Protein AF-A0A8C3M9B0-F1 (afdb_monomer)

Nearest PDB structures (foldseek):
  6rwc-assembly2_B  TM=5.378E-01  e=1.265E-03  Gallus gallus
  2iz4-assembly1_A  TM=5.449E-01  e=8.364E-02  Sus scrofa

Foldseek 3Di:
DPPQADKDKDKDFDDPPDDPQWDADPNDGDGAAWDCQDPQLWTWHIDRTMIITIARHSVVSDHPPADPDNVDDDPDDDDDD

pLDDT: mean 73.45, std 16.81, range [29.7, 94.56]

Structure (mmCIF, N/CA/C/O backbone):
data_AF-A0A8C3M9B0-F1
#
_entry.id   AF-A0A8C3M9B0-F1
#
loop_
_atom_site.group_PDB
_atom_site.id
_atom_site.type_symbol
_atom_site.label_atom_id
_atom_site.label_alt_id
_atom_site.label_comp_id
_atom_site.label_asym_id
_atom_site.label_entity_id
_atom_site.label_seq_id
_atom_site.pdbx_PDB_ins_code
_atom_site.Cartn_x
_atom_site.Cartn_y
_atom_site.Cartn_z
_atom_site.occupancy
_atom_site.B_iso_or_equiv
_atom_site.auth_seq_id
_atom_site.auth_comp_id
_atom_site.auth_asym_id
_atom_site.auth_atom_id
_atom_site.pdbx_PDB_model_num
ATOM 1 N N . MET A 1 1 ? 24.121 -9.609 -14.360 1.00 29.70 1 MET A N 1
ATOM 2 C CA . MET A 1 1 ? 24.051 -8.365 -13.565 1.00 29.70 1 MET A CA 1
ATOM 3 C C . MET A 1 1 ? 22.600 -7.916 -13.579 1.00 29.70 1 MET A C 1
ATOM 5 O O . MET A 1 1 ? 22.069 -7.716 -14.660 1.00 29.70 1 MET A O 1
ATOM 9 N N . VAL A 1 2 ? 21.921 -7.881 -12.431 1.00 33.91 2 VAL A N 1
ATOM 10 C CA . VAL A 1 2 ? 20.551 -7.350 -12.360 1.00 33.91 2 VAL A CA 1
ATOM 11 C C . VAL A 1 2 ? 20.701 -5.837 -12.315 1.00 33.91 2 VAL A C 1
ATOM 13 O O . VAL A 1 2 ? 21.216 -5.299 -11.339 1.00 33.91 2 VAL A O 1
ATOM 16 N N . THR A 1 3 ? 20.363 -5.148 -13.400 1.00 42.66 3 THR A N 1
ATOM 17 C CA . THR A 1 3 ? 20.309 -3.688 -13.375 1.00 42.66 3 THR A CA 1
ATOM 18 C C . THR A 1 3 ? 19.126 -3.292 -12.503 1.00 42.66 3 THR A C 1
ATOM 20 O O . THR A 1 3 ? 17.990 -3.637 -12.820 1.00 42.66 3 THR A O 1
ATOM 23 N N . LEU A 1 4 ? 19.406 -2.610 -11.393 1.00 46.50 4 LEU A N 1
ATOM 24 C CA . LEU A 1 4 ? 18.427 -1.972 -10.517 1.00 46.50 4 LEU A CA 1
ATOM 25 C C . LEU A 1 4 ? 17.676 -0.897 -11.325 1.00 46.50 4 LEU A C 1
ATOM 27 O O . LEU A 1 4 ? 18.066 0.265 -11.339 1.00 46.50 4 LEU A O 1
ATOM 31 N N . GLY A 1 5 ? 16.664 -1.303 -12.089 1.00 54.09 5 GLY A N 1
ATOM 32 C CA . GLY A 1 5 ? 15.842 -0.401 -12.887 1.00 54.09 5 GLY A CA 1
ATOM 33 C C . GLY A 1 5 ? 14.713 0.155 -12.034 1.00 54.09 5 GLY A C 1
ATOM 34 O O . GLY A 1 5 ? 13.675 -0.476 -11.935 1.00 54.09 5 GLY A O 1
ATOM 35 N N . ASP A 1 6 ? 14.926 1.308 -11.402 1.00 61.56 6 ASP A N 1
ATOM 36 C CA . ASP A 1 6 ? 13.886 2.149 -10.786 1.00 61.56 6 ASP A CA 1
ATOM 37 C C . ASP A 1 6 ? 12.909 1.439 -9.826 1.00 61.56 6 ASP A C 1
ATOM 39 O O . ASP A 1 6 ? 11.697 1.684 -9.850 1.00 61.56 6 ASP A O 1
ATOM 43 N N . ALA A 1 7 ? 13.432 0.583 -8.943 1.00 68.81 7 ALA A N 1
ATOM 44 C CA . ALA A 1 7 ? 12.643 0.082 -7.826 1.00 68.81 7 ALA A CA 1
ATOM 45 C C . ALA A 1 7 ? 12.312 1.242 -6.871 1.00 68.81 7 ALA A C 1
ATOM 47 O O . ALA A 1 7 ? 13.212 1.915 -6.365 1.00 68.81 7 ALA A O 1
ATOM 48 N N . HIS A 1 8 ? 11.025 1.494 -6.627 1.00 81.31 8 HIS A N 1
ATOM 49 C CA . HIS A 1 8 ? 10.576 2.560 -5.730 1.00 81.31 8 HIS A CA 1
ATOM 50 C C . HIS A 1 8 ? 9.595 2.016 -4.698 1.00 81.31 8 HIS A C 1
ATOM 52 O O . HIS A 1 8 ? 8.530 1.507 -5.052 1.00 81.31 8 HIS A O 1
ATOM 58 N N . CYS A 1 9 ? 9.928 2.208 -3.423 1.00 86.38 9 CYS A N 1
ATOM 59 C CA . CYS A 1 9 ? 9.115 1.777 -2.293 1.00 86.38 9 CYS A CA 1
ATOM 60 C C . CYS A 1 9 ? 8.734 2.971 -1.418 1.00 86.38 9 CYS A C 1
ATOM 62 O O . CYS A 1 9 ? 9.530 3.893 -1.239 1.00 86.38 9 CYS A O 1
ATOM 64 N N . PHE A 1 10 ? 7.527 2.955 -0.860 1.00 89.94 10 PHE A N 1
ATOM 65 C CA . PHE A 1 10 ? 7.092 3.946 0.124 1.00 89.94 10 PHE A CA 1
ATOM 66 C C . PHE A 1 10 ? 6.043 3.363 1.071 1.00 89.94 10 PHE A C 1
ATOM 68 O O . PHE A 1 10 ? 5.369 2.383 0.750 1.00 89.94 10 PHE A O 1
ATOM 75 N N . VAL A 1 11 ? 5.896 4.002 2.232 1.00 89.88 11 VAL A N 1
ATOM 76 C CA . VAL A 1 11 ? 4.926 3.624 3.262 1.00 89.88 11 VAL A CA 1
ATOM 77 C C . VAL A 1 11 ? 4.032 4.816 3.574 1.00 89.88 11 VAL A C 1
ATOM 79 O O . VAL A 1 11 ? 4.512 5.935 3.756 1.00 89.88 11 VAL A O 1
ATOM 82 N N . VAL A 1 12 ? 2.726 4.577 3.650 1.00 88.75 12 VAL A N 1
ATOM 83 C CA . VAL A 1 12 ? 1.726 5.568 4.054 1.00 88.75 12 VAL A CA 1
ATOM 84 C C . VAL A 1 12 ? 1.176 5.177 5.418 1.00 88.75 12 VAL A C 1
ATOM 86 O O . VAL A 1 12 ? 0.481 4.171 5.541 1.00 88.75 12 VAL A O 1
ATOM 89 N N . LEU A 1 13 ? 1.462 5.983 6.440 1.00 87.06 13 LEU A N 1
ATOM 90 C CA . LEU A 1 13 ? 0.914 5.790 7.783 1.00 87.06 13 LEU A CA 1
ATOM 91 C C . LEU A 1 13 ? -0.548 6.255 7.836 1.00 87.06 13 LEU A C 1
ATOM 93 O O . LEU A 1 13 ? -0.883 7.352 7.380 1.00 87.06 13 LEU A O 1
ATOM 97 N N . GLN A 1 14 ? -1.422 5.434 8.416 1.00 80.62 14 GLN A N 1
ATOM 98 C CA . GLN A 1 14 ? -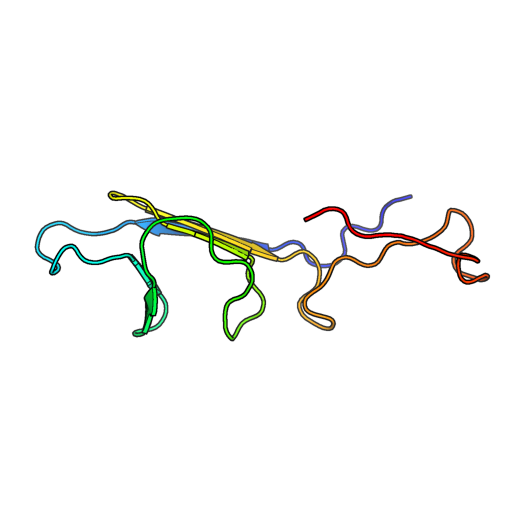2.823 5.778 8.638 1.00 80.62 14 GLN A CA 1
ATOM 99 C C . GLN A 1 14 ? -2.952 6.543 9.963 1.00 80.62 14 GLN A C 1
ATOM 101 O O . GLN A 1 14 ? -2.670 6.021 11.039 1.00 80.62 14 GLN A O 1
ATOM 106 N N . GLY A 1 15 ? -3.350 7.817 9.887 1.00 67.75 15 GLY A N 1
ATOM 107 C CA . GLY A 1 15 ? -3.517 8.670 11.067 1.00 67.75 15 GLY A CA 1
ATOM 108 C C . GLY A 1 15 ? -4.769 8.330 11.898 1.00 67.75 15 GLY A C 1
ATOM 109 O O . GLY A 1 15 ? -5.752 7.819 11.351 1.00 67.75 15 GLY A O 1
ATOM 110 N N . PRO A 1 16 ? -4.777 8.645 1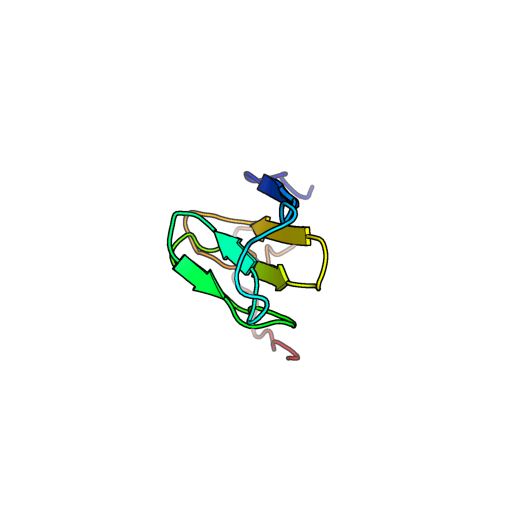3.208 1.00 63.16 16 PRO A N 1
ATOM 111 C CA . PRO A 1 16 ? -5.946 8.455 14.065 1.00 63.16 16 PRO A CA 1
ATOM 112 C C . PRO A 1 16 ? -7.107 9.365 13.620 1.00 63.16 16 PRO A C 1
ATOM 114 O O . PRO A 1 16 ? -6.909 10.553 13.378 1.00 63.16 16 PRO A O 1
ATOM 117 N N . GLY A 1 17 ? -8.322 8.811 13.502 1.00 65.00 17 GLY A N 1
ATOM 118 C CA . GLY A 1 17 ? -9.547 9.575 13.199 1.00 65.00 17 GLY A CA 1
ATOM 119 C C . GLY A 1 17 ? -10.115 9.459 11.773 1.00 65.00 17 GLY A C 1
ATOM 120 O O . GLY A 1 17 ? -11.062 10.174 11.452 1.00 65.00 17 GLY A O 1
ATOM 121 N N . ARG A 1 18 ? -9.595 8.572 10.909 1.00 62.34 18 ARG A N 1
ATOM 122 C CA . ARG A 1 18 ? -10.178 8.287 9.576 1.00 62.34 18 ARG A CA 1
ATOM 123 C C . ARG A 1 18 ? -11.128 7.075 9.620 1.00 62.34 18 ARG A C 1
ATOM 125 O O . ARG A 1 18 ? -10.874 6.150 10.388 1.00 62.34 18 ARG A O 1
ATOM 132 N N . PRO A 1 19 ? -12.220 7.041 8.828 1.00 59.84 19 PRO A N 1
ATOM 133 C CA . PRO A 1 19 ? -13.176 5.934 8.849 1.00 59.84 19 PRO A CA 1
ATOM 134 C C . PRO A 1 19 ? -12.501 4.633 8.386 1.00 59.84 19 PRO A C 1
ATOM 136 O O . PRO A 1 19 ? -12.123 4.487 7.226 1.00 59.84 19 PRO A O 1
ATOM 139 N N . TYR A 1 20 ? -12.336 3.696 9.323 1.00 64.38 20 TYR A N 1
ATOM 140 C CA . TYR A 1 20 ? -11.592 2.440 9.185 1.00 64.38 20 TYR A CA 1
ATOM 141 C C . TYR A 1 20 ? -12.263 1.430 8.239 1.00 64.38 20 TYR A C 1
ATOM 143 O O . TYR A 1 20 ? -12.841 0.437 8.680 1.00 64.38 20 TYR A O 1
ATOM 151 N N . ARG A 1 21 ? -12.188 1.660 6.927 1.00 79.81 21 ARG A N 1
ATOM 152 C CA . ARG A 1 21 ? -12.535 0.648 5.909 1.00 79.81 21 ARG A CA 1
ATOM 153 C C . ARG A 1 21 ? -11.382 0.326 4.953 1.00 79.81 21 ARG A C 1
ATOM 155 O O . ARG A 1 21 ? -11.594 -0.414 3.998 1.00 79.81 21 ARG A O 1
ATOM 162 N N . GLY A 1 22 ? -10.188 0.872 5.201 1.00 88.38 22 GLY A N 1
ATOM 163 C CA . GLY A 1 22 ? -9.022 0.654 4.355 1.00 88.38 22 GLY A CA 1
ATOM 164 C C . GLY A 1 22 ? -7.960 1.751 4.456 1.00 88.38 22 GLY A C 1
ATOM 165 O O . GLY A 1 22 ? -7.992 2.572 5.374 1.00 88.38 22 GLY A O 1
ATOM 166 N N . CYS A 1 23 ? -7.053 1.780 3.481 1.00 90.44 23 CYS A N 1
ATOM 167 C CA . CYS A 1 23 ? -5.941 2.723 3.394 1.00 90.44 23 CYS A CA 1
ATOM 168 C C . CYS A 1 23 ? -6.224 3.833 2.385 1.00 90.44 23 CYS A C 1
ATOM 170 O O . CYS A 1 23 ? -6.644 3.566 1.259 1.00 90.44 23 CYS A O 1
ATOM 172 N N . LEU A 1 24 ? -5.955 5.087 2.760 1.00 87.75 24 LEU A N 1
ATOM 173 C CA . LEU A 1 24 ? -6.061 6.216 1.835 1.00 87.75 24 LEU A CA 1
ATOM 174 C C . LEU A 1 24 ? -4.705 6.493 1.177 1.00 87.75 24 LEU A C 1
ATOM 176 O O . LEU A 1 24 ? -3.758 6.881 1.860 1.00 87.75 24 LEU A O 1
ATOM 180 N N . MET A 1 25 ? -4.633 6.368 -0.146 1.00 87.31 25 MET A N 1
ATOM 181 C CA . MET A 1 25 ? -3.449 6.695 -0.942 1.00 87.31 25 MET A CA 1
ATOM 182 C C . MET A 1 25 ? -3.855 7.602 -2.104 1.00 87.31 25 MET A C 1
ATOM 184 O O . MET A 1 25 ? -4.731 7.250 -2.891 1.00 87.31 25 MET A O 1
ATOM 188 N N . ASN A 1 26 ? -3.232 8.781 -2.210 1.00 85.75 26 ASN A N 1
ATOM 189 C CA . ASN A 1 26 ? -3.525 9.790 -3.241 1.00 85.75 26 ASN A CA 1
ATOM 190 C C . ASN A 1 26 ? -5.022 10.147 -3.360 1.00 85.75 26 ASN A C 1
ATOM 192 O O . ASN A 1 26 ? -5.537 10.345 -4.454 1.00 85.75 26 ASN A O 1
ATOM 196 N N . GLY A 1 27 ? -5.740 10.188 -2.233 1.00 85.44 27 GLY A N 1
ATOM 197 C CA . GLY A 1 27 ? -7.179 10.482 -2.202 1.00 85.44 27 GLY A CA 1
ATOM 198 C C . GLY A 1 27 ? -8.095 9.303 -2.554 1.00 85.44 27 GLY A C 1
ATOM 199 O O . GLY A 1 27 ? -9.310 9.443 -2.439 1.00 85.44 27 GLY A O 1
ATOM 200 N N . LYS A 1 28 ? -7.547 8.133 -2.911 1.00 88.31 28 LYS A N 1
ATOM 201 C CA . LYS A 1 28 ? -8.308 6.903 -3.172 1.00 88.31 28 LYS A CA 1
ATOM 202 C C . LYS A 1 28 ? -8.245 5.952 -1.978 1.00 88.31 28 LYS A C 1
ATOM 204 O O . LYS A 1 28 ? -7.181 5.757 -1.391 1.00 88.31 28 LYS A O 1
ATOM 209 N N . LEU A 1 29 ? -9.389 5.369 -1.620 1.00 89.31 29 LEU A N 1
ATOM 210 C CA . LEU A 1 29 ? -9.503 4.375 -0.553 1.00 89.31 29 LEU A CA 1
ATOM 211 C C . LEU A 1 29 ? -9.292 2.968 -1.127 1.00 89.31 29 LEU A C 1
ATOM 213 O O . LEU A 1 29 ? -10.016 2.556 -2.032 1.00 89.31 29 LEU A O 1
ATOM 217 N N . TYR A 1 30 ? -8.321 2.243 -0.585 1.00 90.19 30 TYR A N 1
ATOM 218 C CA . TYR A 1 30 ? -8.024 0.851 -0.914 1.00 90.19 30 TYR A CA 1
ATOM 219 C C . TYR A 1 30 ? -8.485 -0.064 0.219 1.00 90.19 30 TYR A C 1
ATOM 221 O O . TYR A 1 30 ? -8.304 0.309 1.377 1.00 90.19 30 TYR A O 1
ATOM 229 N N . PRO A 1 31 ? -9.064 -1.241 -0.075 1.00 92.38 31 PRO A N 1
ATOM 230 C CA . PRO A 1 31 ? -9.449 -2.194 0.960 1.00 92.38 31 PRO A CA 1
ATOM 231 C 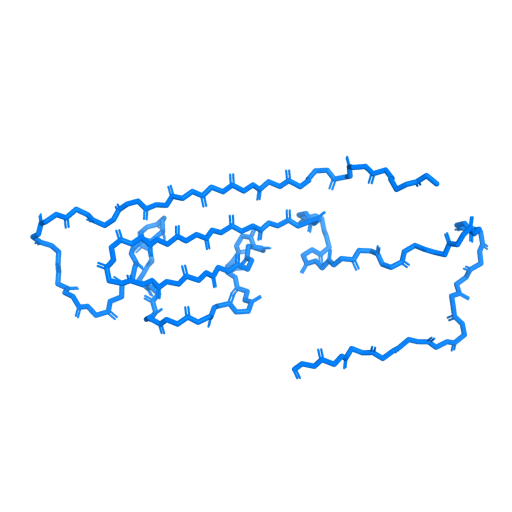C . PRO A 1 31 ? -8.216 -2.735 1.692 1.00 92.38 31 PRO A C 1
ATOM 233 O O . PRO A 1 31 ? -7.102 -2.690 1.172 1.00 92.38 31 PRO A O 1
ATOM 236 N N . PHE A 1 32 ? -8.428 -3.273 2.892 1.00 92.38 32 PHE A N 1
ATOM 237 C CA . PHE A 1 32 ? -7.390 -4.034 3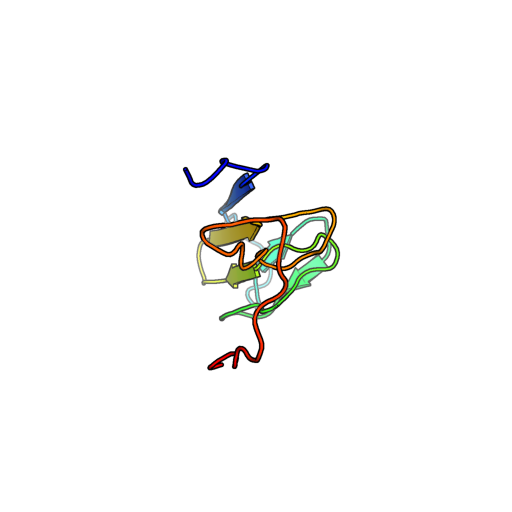.585 1.00 92.38 32 PHE A CA 1
ATOM 238 C C . PHE A 1 32 ? -6.990 -5.284 2.791 1.00 92.38 32 PHE A C 1
ATOM 240 O O . PHE A 1 32 ? -7.822 -5.889 2.111 1.00 92.38 32 PHE A O 1
ATOM 247 N N . GLY A 1 33 ? -5.732 -5.690 2.942 1.00 93.25 33 GLY A N 1
ATOM 248 C CA . GLY A 1 33 ? -5.136 -6.839 2.272 1.00 93.25 33 GLY A CA 1
ATOM 249 C C . GLY A 1 33 ? -4.203 -6.451 1.128 1.00 93.25 33 GLY A C 1
ATOM 250 O O . GLY A 1 33 ? -3.744 -5.311 1.029 1.00 93.25 33 GLY A O 1
ATOM 251 N N . HIS A 1 34 ? -3.910 -7.437 0.283 1.00 93.56 34 HIS A N 1
A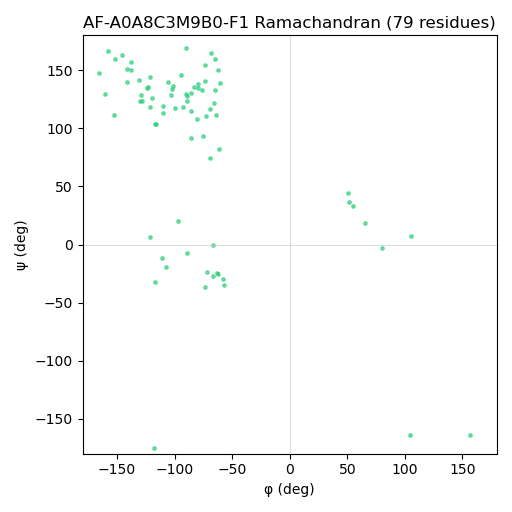TOM 252 C CA . HIS A 1 34 ? -3.001 -7.284 -0.844 1.00 93.56 34 HIS A CA 1
ATOM 253 C C . HIS A 1 34 ? -3.689 -6.603 -2.034 1.00 93.56 34 HIS A C 1
ATOM 255 O O . HIS A 1 34 ? -4.812 -6.946 -2.409 1.00 93.56 34 HIS A O 1
ATOM 261 N N . ILE A 1 35 ? -2.999 -5.639 -2.638 1.00 91.69 35 ILE A N 1
ATOM 262 C CA . ILE A 1 35 ? -3.418 -4.916 -3.833 1.00 91.69 35 ILE A CA 1
ATOM 263 C C . ILE A 1 35 ? -2.420 -5.236 -4.940 1.00 91.69 35 ILE A C 1
ATOM 265 O O . ILE A 1 35 ? -1.330 -4.664 -4.989 1.00 91.69 35 ILE A O 1
ATOM 269 N N . GLU A 1 36 ? -2.850 -6.105 -5.853 1.00 87.00 36 GLU A N 1
ATOM 270 C CA . GLU A 1 36 ? -2.065 -6.555 -7.009 1.00 87.00 36 GLU A CA 1
ATOM 271 C C . GLU A 1 36 ? -1.594 -5.402 -7.896 1.00 87.00 36 GLU A C 1
ATOM 273 O O . GLU A 1 36 ? -0.513 -5.449 -8.477 1.00 87.00 36 GLU A O 1
ATOM 278 N N . ARG A 1 37 ? -2.408 -4.347 -8.040 1.00 86.50 37 ARG A N 1
ATOM 279 C CA . ARG A 1 37 ? -2.017 -3.182 -8.834 1.00 86.50 37 ARG A CA 1
ATOM 280 C C . ARG A 1 37 ? -2.829 -1.940 -8.511 1.00 86.50 37 ARG A C 1
ATOM 282 O O . ARG A 1 37 ? -4.057 -1.941 -8.565 1.00 86.50 37 ARG A O 1
ATOM 289 N N . THR A 1 38 ? -2.127 -0.846 -8.253 1.00 86.38 38 THR A N 1
ATOM 290 C CA . THR A 1 38 ? -2.702 0.503 -8.186 1.00 86.38 38 THR A CA 1
ATOM 291 C C . THR A 1 38 ? -2.661 1.186 -9.558 1.00 86.38 38 THR A C 1
ATOM 293 O O . THR A 1 38 ? -1.976 0.732 -10.475 1.00 86.38 38 THR A O 1
ATOM 296 N N . GLU A 1 39 ? -3.353 2.319 -9.703 1.00 82.88 39 GLU A N 1
ATOM 297 C CA . GLU A 1 39 ? -3.322 3.139 -10.933 1.00 82.88 39 GLU A CA 1
ATOM 298 C C . GLU A 1 39 ? -1.902 3.593 -11.305 1.00 82.88 39 GLU A C 1
ATOM 300 O O . GLU A 1 39 ? -1.575 3.708 -12.482 1.00 82.88 39 GLU A O 1
ATOM 305 N N . ASN A 1 40 ? -1.037 3.765 -10.300 1.00 80.94 40 ASN A N 1
ATOM 306 C CA . ASN A 1 40 ? 0.360 4.171 -10.461 1.00 80.94 40 ASN A CA 1
ATOM 307 C C . ASN A 1 40 ? 1.334 2.982 -10.457 1.00 80.94 40 ASN A C 1
ATOM 309 O O . ASN A 1 40 ? 2.524 3.162 -10.196 1.00 80.94 40 ASN A O 1
ATOM 313 N N . CYS A 1 41 ? 0.834 1.775 -10.732 1.00 84.94 41 CYS A N 1
ATOM 314 C CA . CYS A 1 41 ? 1.633 0.566 -10.918 1.00 84.94 41 CYS A CA 1
ATOM 315 C C . CYS A 1 41 ? 2.392 0.066 -9.688 1.00 84.94 41 CYS A C 1
ATOM 317 O O . CYS A 1 41 ? 3.308 -0.740 -9.821 1.00 84.94 41 CYS A O 1
ATOM 319 N N . TYR A 1 42 ? 1.992 0.501 -8.497 1.00 87.88 42 TYR A N 1
ATOM 320 C CA . TYR A 1 42 ? 2.474 -0.098 -7.260 1.00 87.88 42 TYR A CA 1
ATOM 321 C C . TYR A 1 42 ? 1.667 -1.350 -6.928 1.00 87.88 42 TYR A C 1
ATOM 323 O O . TYR A 1 42 ? 0.433 -1.302 -6.999 1.00 87.88 42 TYR A O 1
ATOM 331 N N . GLN A 1 43 ? 2.360 -2.414 -6.530 1.00 90.19 43 GLN A N 1
ATOM 332 C CA . GLN A 1 43 ? 1.798 -3.448 -5.667 1.00 90.19 43 GLN A CA 1
ATOM 333 C C . GLN A 1 43 ? 1.846 -2.927 -4.240 1.00 90.19 43 GLN A C 1
ATOM 335 O O . GLN A 1 43 ? 2.837 -2.309 -3.840 1.00 90.19 43 GLN A O 1
ATOM 340 N N . CYS A 1 44 ? 0.778 -3.150 -3.483 1.00 91.94 44 CYS A N 1
ATOM 341 C CA . CYS A 1 44 ? 0.713 -2.671 -2.114 1.00 91.94 44 CYS A CA 1
ATOM 342 C C . CYS A 1 44 ? 0.115 -3.705 -1.169 1.00 91.94 44 CYS A C 1
ATOM 344 O O . CYS A 1 44 ? -0.670 -4.556 -1.574 1.00 91.94 44 CYS A O 1
ATOM 346 N N . ASN A 1 45 ? 0.436 -3.580 0.110 1.00 94.56 45 ASN A N 1
ATOM 347 C CA . ASN A 1 45 ? -0.256 -4.261 1.189 1.00 94.56 45 ASN A CA 1
ATOM 348 C C . ASN A 1 45 ? -0.848 -3.206 2.123 1.00 94.56 45 ASN A C 1
ATOM 350 O O . ASN A 1 45 ? -0.139 -2.302 2.565 1.00 94.56 45 ASN A O 1
ATOM 354 N N . CYS A 1 46 ? -2.150 -3.289 2.374 1.00 93.00 46 CYS A N 1
ATOM 355 C CA . CYS A 1 46 ? -2.868 -2.364 3.240 1.00 93.00 46 CYS A CA 1
ATOM 356 C C . CYS A 1 46 ? -3.284 -3.069 4.531 1.00 93.00 46 CYS A C 1
ATOM 358 O O . CYS A 1 46 ? -4.080 -4.011 4.504 1.00 93.00 46 CYS A O 1
ATOM 360 N N . ASP A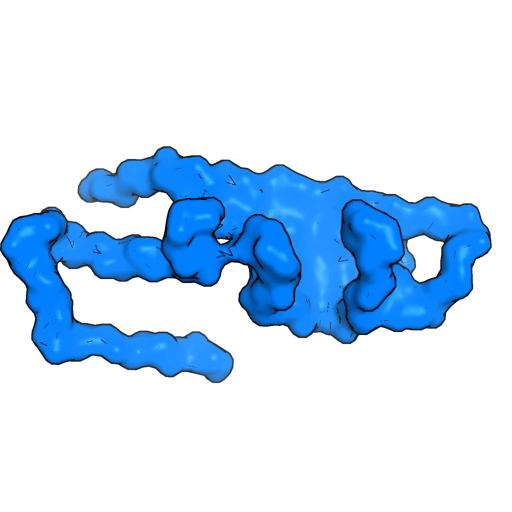 1 47 ? -2.802 -2.573 5.665 1.00 90.19 47 ASP A N 1
ATOM 361 C CA . ASP A 1 47 ? -3.213 -3.021 6.988 1.00 90.19 47 ASP A CA 1
ATOM 362 C C . ASP A 1 47 ? -3.871 -1.888 7.793 1.00 90.19 47 ASP A C 1
ATOM 364 O O . ASP A 1 47 ? -4.158 -0.799 7.293 1.00 90.19 47 ASP A O 1
ATOM 368 N N . LYS A 1 48 ? -4.191 -2.174 9.057 1.00 87.19 48 LYS A N 1
ATOM 369 C CA . LYS A 1 48 ? -4.903 -1.249 9.947 1.00 87.19 48 LYS A CA 1
ATOM 370 C C . LYS A 1 48 ? -4.123 0.046 10.237 1.00 87.19 48 LYS A C 1
ATOM 372 O O . LYS A 1 48 ? -4.740 1.047 10.605 1.00 87.19 48 LYS A O 1
ATOM 377 N N . TYR A 1 49 ? -2.802 0.018 10.120 1.00 85.88 49 TYR A N 1
ATOM 378 C CA . TYR A 1 49 ? -1.875 1.054 10.563 1.00 85.88 49 TYR A CA 1
ATOM 379 C C . TYR A 1 49 ? -1.098 1.685 9.406 1.00 85.88 49 TYR A C 1
ATOM 381 O O . TYR A 1 49 ? -0.797 2.879 9.464 1.00 85.88 49 TYR A O 1
ATOM 389 N N . SER A 1 50 ? -0.792 0.930 8.354 1.00 90.00 50 SER A N 1
ATOM 390 C CA . SER A 1 50 ? -0.002 1.405 7.223 1.00 90.00 50 SER A CA 1
ATOM 391 C C . SER A 1 50 ? -0.432 0.789 5.890 1.00 90.00 50 SER A C 1
ATOM 393 O O . SER A 1 50 ? -1.149 -0.205 5.805 1.00 90.00 50 SER A O 1
ATOM 395 N N . MET A 1 51 ? -0.001 1.445 4.814 1.00 91.88 51 MET A N 1
ATOM 396 C CA . MET A 1 51 ? -0.011 0.904 3.461 1.00 91.88 51 MET A CA 1
ATOM 397 C C . MET A 1 51 ? 1.414 0.910 2.933 1.00 91.88 51 MET A C 1
ATOM 399 O O . MET A 1 51 ? 2.020 1.975 2.814 1.00 91.88 51 MET A O 1
ATOM 403 N N . GLU A 1 52 ? 1.937 -0.263 2.617 1.00 94.06 52 GLU A N 1
ATOM 404 C CA . GLU A 1 52 ? 3.277 -0.435 2.064 1.00 94.06 52 GLU A CA 1
ATOM 405 C C . GLU A 1 52 ? 3.163 -0.696 0.573 1.00 94.06 52 GLU A C 1
ATOM 407 O O . GLU A 1 52 ? 2.391 -1.558 0.165 1.00 94.06 52 GLU A O 1
ATOM 412 N N . CYS A 1 53 ? 3.903 0.050 -0.238 1.00 91.38 53 CYS A N 1
ATOM 413 C CA . CYS A 1 53 ? 3.824 -0.019 -1.689 1.00 91.38 53 CYS A CA 1
ATOM 414 C C . CYS A 1 53 ? 5.212 -0.144 -2.305 1.00 91.38 53 CYS A C 1
ATOM 416 O O . CYS A 1 53 ? 6.147 0.543 -1.888 1.00 91.38 53 CYS A O 1
ATOM 418 N N . PHE A 1 54 ? 5.322 -0.953 -3.353 1.00 87.94 54 PHE A N 1
ATOM 419 C CA . PHE A 1 54 ? 6.543 -1.134 -4.127 1.00 87.94 54 PHE A CA 1
ATOM 420 C C . PHE A 1 54 ? 6.231 -1.259 -5.623 1.00 87.94 54 PHE A C 1
ATOM 422 O O . PHE A 1 54 ? 5.153 -1.692 -6.031 1.00 87.94 54 PHE A O 1
ATOM 429 N N . VAL A 1 55 ? 7.172 -0.839 -6.462 1.00 83.25 55 VAL A N 1
ATOM 430 C CA . VAL A 1 55 ? 7.132 -1.023 -7.918 1.00 83.25 55 VAL A CA 1
ATOM 431 C C . VAL A 1 55 ? 8.534 -1.337 -8.403 1.00 83.25 55 VAL A C 1
ATOM 433 O O . VAL A 1 55 ? 9.486 -0.726 -7.927 1.00 83.25 55 VAL A O 1
ATOM 436 N N . PHE A 1 56 ? 8.648 -2.263 -9.352 1.00 66.88 56 PHE A N 1
ATOM 437 C CA . PHE A 1 56 ? 9.931 -2.675 -9.928 1.00 66.88 56 PHE A CA 1
ATOM 438 C C . PHE A 1 56 ? 10.153 -2.172 -11.354 1.00 66.88 56 PHE A C 1
ATOM 440 O O . PHE A 1 56 ? 11.289 -2.094 -11.791 1.00 66.88 56 PHE A O 1
ATOM 447 N N . ASN A 1 57 ? 9.098 -1.787 -12.076 1.00 67.38 57 ASN A N 1
ATOM 448 C CA . ASN A 1 57 ? 9.227 -1.047 -13.329 1.00 67.38 57 ASN A CA 1
ATOM 449 C C . ASN A 1 57 ? 7.971 -0.197 -13.556 1.00 67.38 57 ASN A C 1
ATOM 451 O O . ASN A 1 57 ? 6.897 -0.724 -13.842 1.00 67.38 57 ASN A O 1
ATOM 455 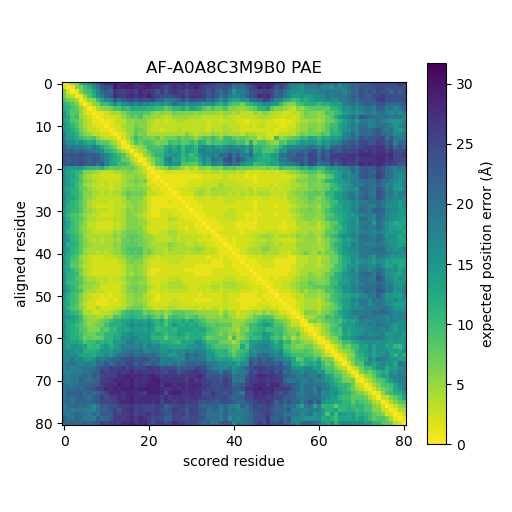N N . LYS A 1 58 ? 8.088 1.133 -13.480 1.00 66.69 58 LYS A N 1
ATOM 456 C CA . LYS A 1 58 ? 6.953 2.038 -13.750 1.00 66.69 58 LYS A CA 1
ATOM 457 C C . LYS A 1 58 ? 6.556 2.120 -15.226 1.00 66.69 58 LYS A C 1
ATOM 459 O O . LYS A 1 58 ? 5.419 2.472 -15.512 1.00 66.69 58 LYS A O 1
ATOM 464 N N . LYS A 1 59 ? 7.464 1.819 -16.163 1.00 68.25 59 LYS A N 1
ATOM 465 C CA . LYS A 1 59 ? 7.185 1.870 -17.610 1.00 68.25 59 LYS A CA 1
ATOM 466 C C . LYS A 1 59 ? 6.297 0.714 -18.059 1.00 68.25 59 LYS A C 1
ATOM 468 O O . LYS A 1 59 ? 5.473 0.900 -18.947 1.00 68.25 59 LYS A O 1
ATOM 473 N N . ARG A 1 60 ? 6.490 -0.473 -17.475 1.00 66.69 60 ARG A N 1
ATOM 474 C CA . ARG A 1 60 ? 5.754 -1.700 -17.835 1.00 66.69 60 ARG A CA 1
ATOM 475 C C . ARG A 1 60 ? 4.786 -2.180 -16.759 1.00 66.69 60 ARG A C 1
ATOM 477 O O . ARG A 1 60 ? 3.939 -3.012 -17.057 1.00 66.69 60 ARG A O 1
ATOM 484 N N . CYS A 1 61 ? 4.861 -1.613 -15.555 1.00 68.25 61 CYS A N 1
ATOM 485 C CA . CYS A 1 61 ? 4.019 -1.961 -14.412 1.00 68.25 61 CYS A CA 1
ATOM 486 C C . CYS A 1 61 ? 4.064 -3.450 -14.059 1.00 68.25 61 CYS A C 1
ATOM 488 O O . CYS A 1 61 ? 3.058 -4.026 -13.651 1.00 68.25 61 CYS A O 1
ATOM 490 N N . ASP A 1 62 ? 5.231 -4.044 -14.280 1.00 62.34 62 ASP A N 1
ATOM 491 C CA . ASP A 1 62 ? 5.504 -5.471 -14.226 1.00 62.34 62 ASP A CA 1
ATOM 492 C C . ASP A 1 62 ? 7.011 -5.656 -14.001 1.00 62.34 62 ASP A C 1
ATOM 494 O O . ASP A 1 62 ? 7.783 -4.708 -14.149 1.00 62.34 62 ASP A O 1
ATOM 498 N N . TYR A 1 63 ? 7.450 -6.852 -13.648 1.00 58.53 63 TYR A N 1
ATOM 499 C CA . TYR A 1 63 ? 8.869 -7.151 -13.529 1.00 58.53 63 TYR A CA 1
ATOM 500 C C . TYR A 1 63 ? 9.373 -7.624 -14.887 1.00 58.53 63 TYR A C 1
ATOM 502 O O . TYR A 1 63 ? 8.821 -8.553 -15.475 1.00 58.53 63 TYR A O 1
ATOM 510 N N . ASP A 1 64 ? 10.446 -7.017 -15.385 1.00 56.41 64 ASP A N 1
ATOM 511 C CA . ASP A 1 64 ? 11.117 -7.568 -16.556 1.00 56.41 64 ASP A CA 1
ATOM 512 C C . ASP A 1 64 ? 11.877 -8.830 -16.130 1.00 56.41 64 ASP A C 1
ATOM 514 O O . ASP A 1 64 ? 12.874 -8.765 -15.407 1.00 56.41 64 ASP A O 1
ATOM 518 N N . VAL A 1 65 ? 11.407 -9.994 -16.581 1.00 58.66 65 VAL A N 1
ATOM 519 C CA . VAL A 1 65 ? 12.187 -11.233 -16.518 1.00 58.66 65 VAL A CA 1
ATOM 520 C C . VAL A 1 65 ? 13.241 -11.136 -17.616 1.00 58.66 65 VAL A C 1
ATOM 522 O O . VAL A 1 65 ? 12.965 -11.398 -18.785 1.00 58.66 65 VAL A O 1
ATOM 525 N N . LEU A 1 66 ? 14.429 -10.657 -17.254 1.00 54.72 66 LEU A N 1
ATOM 526 C CA . LEU A 1 66 ? 15.563 -10.586 -18.168 1.00 54.72 66 LEU A CA 1
ATOM 527 C C . LEU A 1 66 ? 16.310 -11.919 -18.151 1.00 54.72 66 LEU A C 1
ATOM 529 O O . LEU A 1 66 ? 16.655 -12.433 -17.085 1.00 54.72 66 LEU A O 1
ATOM 533 N N . ASP A 1 67 ? 16.566 -12.458 -19.340 1.00 49.47 67 ASP A N 1
ATOM 534 C CA . ASP A 1 67 ? 17.426 -13.624 -19.509 1.00 49.47 67 ASP A CA 1
ATOM 535 C C . ASP A 1 67 ? 18.890 -13.258 -19.189 1.00 49.47 67 ASP A C 1
ATOM 537 O O . ASP A 1 67 ? 19.270 -12.081 -19.121 1.00 49.47 67 ASP A O 1
ATOM 541 N N . ARG A 1 68 ? 19.739 -14.269 -18.995 1.00 53.50 68 ARG A N 1
ATOM 542 C CA . ARG A 1 68 ? 21.180 -14.068 -18.782 1.00 53.50 68 ARG A CA 1
ATOM 543 C C . ARG A 1 68 ? 21.832 -13.405 -20.007 1.00 53.50 68 ARG A C 1
ATOM 545 O O . ARG A 1 68 ? 22.812 -12.681 -19.832 1.00 53.50 68 ARG A O 1
ATOM 552 N N . ASP A 1 69 ? 21.227 -13.590 -21.183 1.00 51.53 69 ASP A N 1
ATOM 553 C CA . ASP A 1 69 ? 21.517 -12.906 -22.444 1.00 51.53 69 ASP A CA 1
ATOM 554 C C . ASP A 1 69 ? 20.297 -12.077 -22.912 1.00 51.53 69 ASP A C 1
ATOM 556 O O . ASP A 1 69 ? 19.341 -12.630 -23.456 1.00 51.53 69 ASP A O 1
ATOM 560 N N . PRO A 1 70 ? 20.302 -10.736 -22.769 1.00 56.75 70 PRO A N 1
ATOM 561 C CA . PRO A 1 70 ? 19.165 -9.874 -23.130 1.00 56.75 70 PRO A CA 1
ATOM 562 C C . PRO A 1 70 ? 18.847 -9.819 -24.641 1.00 56.75 70 PRO A C 1
ATOM 564 O O . PRO A 1 70 ? 17.909 -9.134 -25.045 1.00 56.75 70 PRO A O 1
ATOM 567 N N . SER A 1 71 ? 19.616 -10.526 -25.475 1.00 60.94 71 SER A N 1
ATOM 568 C CA . SER A 1 71 ? 19.457 -10.602 -26.934 1.00 60.94 71 SER A CA 1
ATOM 569 C C . SER A 1 71 ? 18.528 -11.731 -27.403 1.00 60.94 71 SER A C 1
ATOM 571 O O . SER A 1 71 ? 18.223 -11.796 -28.594 1.00 60.94 71 SER A O 1
ATOM 573 N N . GLN A 1 72 ? 18.072 -12.622 -26.513 1.00 55.59 72 GLN A N 1
ATOM 574 C CA . GLN A 1 72 ? 17.148 -13.709 -26.855 1.00 55.59 72 GLN A CA 1
ATOM 575 C C . GLN A 1 72 ? 15.939 -13.747 -25.901 1.00 55.59 72 GLN A C 1
ATOM 577 O O . GLN A 1 72 ? 16.120 -13.753 -24.686 1.00 55.59 72 GLN A O 1
ATOM 582 N N . PRO A 1 73 ? 14.694 -13.775 -26.419 1.00 53.16 73 PRO A N 1
ATOM 583 C CA . PRO A 1 73 ? 13.506 -13.949 -25.589 1.00 53.16 73 PRO A CA 1
ATOM 584 C C . PRO A 1 73 ? 13.387 -15.399 -25.093 1.00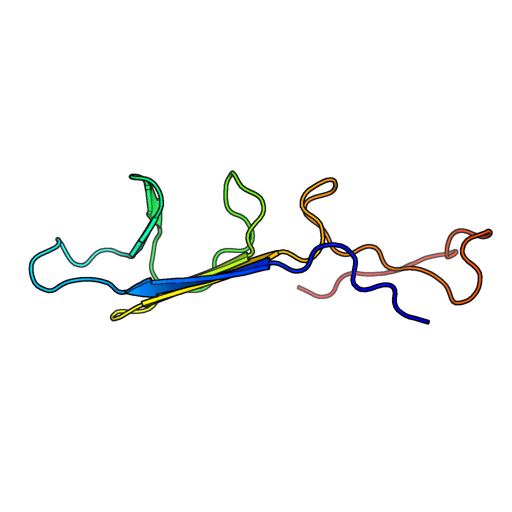 53.16 73 PRO A C 1
ATOM 586 O O . PRO A 1 73 ? 13.627 -16.341 -25.850 1.00 53.16 73 PRO A O 1
ATOM 589 N N . CYS A 1 74 ? 12.969 -15.587 -23.837 1.00 57.88 74 CYS A N 1
ATOM 590 C CA . CYS A 1 74 ? 12.737 -16.915 -23.267 1.00 57.88 74 CYS A CA 1
ATOM 591 C C . CYS A 1 74 ? 11.656 -17.676 -24.058 1.00 57.88 74 CYS A C 1
ATOM 593 O O . CYS A 1 74 ? 10.615 -17.113 -24.400 1.00 57.88 74 CYS A O 1
ATOM 595 N N . SER A 1 75 ? 11.857 -18.978 -24.288 1.00 60.31 75 SER A N 1
ATOM 596 C CA . SER A 1 75 ? 10.900 -19.816 -25.032 1.00 60.31 75 SER A CA 1
ATOM 597 C C . SER A 1 75 ? 9.560 -20.001 -24.299 1.00 60.31 75 SER A C 1
ATOM 599 O O . SER A 1 75 ? 8.532 -20.183 -24.944 1.00 60.31 75 SER A O 1
ATOM 601 N N . S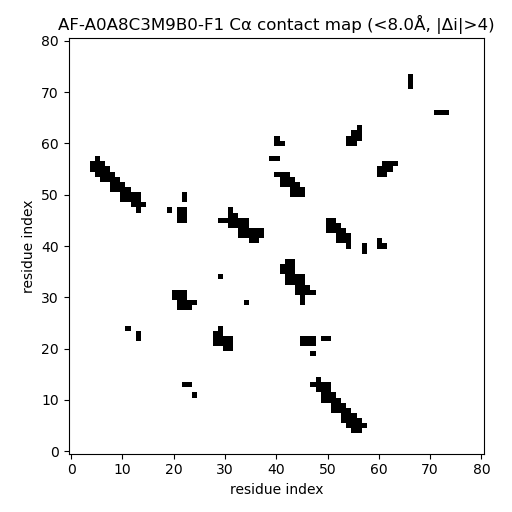ER A 1 76 ? 9.548 -19.915 -22.963 1.00 61.38 76 SER A N 1
ATOM 602 C CA . SER A 1 76 ? 8.332 -19.816 -22.147 1.00 61.38 76 SER A CA 1
ATOM 603 C C . SER A 1 76 ? 8.673 -19.390 -20.716 1.00 61.38 76 SER A C 1
ATOM 605 O O . SER A 1 76 ? 9.724 -19.749 -20.189 1.00 61.38 76 SER A O 1
ATOM 607 N N . TYR A 1 77 ? 7.778 -18.638 -20.078 1.00 58.41 77 TYR A N 1
ATOM 608 C CA . TYR A 1 77 ? 7.766 -18.431 -18.631 1.00 58.41 77 TYR A CA 1
ATOM 609 C C . TYR A 1 77 ? 6.318 -18.513 -18.145 1.00 58.41 77 TYR A C 1
ATOM 611 O O . TYR A 1 77 ? 5.386 -18.219 -18.892 1.00 58.41 77 TYR A O 1
ATOM 619 N N . SER A 1 78 ? 6.116 -18.950 -16.906 1.00 54.06 78 SER A N 1
ATOM 620 C CA . SER A 1 78 ? 4.796 -19.009 -16.274 1.00 54.06 78 SER A CA 1
ATOM 621 C C . SER A 1 78 ? 4.825 -18.209 -14.982 1.00 54.06 78 SER A C 1
ATOM 623 O O . SER A 1 78 ? 5.783 -18.298 -14.216 1.00 54.06 78 SER A O 1
ATOM 625 N N . ARG A 1 79 ? 3.781 -17.409 -14.757 1.00 51.84 79 ARG A N 1
ATOM 626 C CA . ARG A 1 79 ? 3.573 -16.674 -13.506 1.00 51.84 79 ARG A CA 1
ATOM 627 C C . ARG A 1 79 ? 2.762 -17.560 -12.568 1.00 51.84 79 ARG A C 1
ATOM 629 O O . ARG A 1 79 ? 1.735 -18.089 -12.984 1.00 51.84 79 ARG A O 1
ATOM 636 N N . VAL A 1 80 ? 3.225 -17.727 -11.334 1.00 57.56 80 VAL A N 1
ATOM 637 C CA . VAL A 1 80 ? 2.444 -18.362 -10.266 1.00 57.56 80 VAL A CA 1
ATOM 638 C C . VAL A 1 80 ? 1.877 -17.227 -9.420 1.00 57.56 80 VAL A C 1
ATOM 640 O O . VAL A 1 80 ? 2.654 -16.413 -8.923 1.00 57.56 80 VAL A O 1
ATOM 643 N N . GLY A 1 81 ? 0.546 -17.131 -9.378 1.00 44.50 81 GLY A N 1
ATOM 644 C CA . GLY A 1 81 ? -0.202 -16.183 -8.546 1.00 44.50 81 GLY A CA 1
ATOM 645 C C . GLY A 1 81 ? -0.588 -16.787 -7.208 1.00 44.50 81 GLY A C 1
ATOM 646 O O . GLY A 1 81 ? -0.658 -18.036 -7.134 1.00 44.50 81 GLY A O 1
#

Secondary structure (DSSP, 8-state):
-------EEEEEE--TTS-SSSEEETTEEE-SEEES--TTS-EEEE-SSEEEEEES-TTTTS-----SSTTS--S------

Sequence (81 aa):
MVTLGDAHCFVVLQGPGRPYRGCLMNGKLYPFGHIERTENCYQCNCDKYSMECFVFNKKRCDYDVLDRDPSQPCSSYSRVG

Mean predicted aligned error: 11.63 Å

Solvent-accessible surface area (backbone atoms only — not comparable to full-atom values): 5347 Å² total; per-residue (Å²): 134,86,77,85,55,67,67,49,72,53,74,48,76,58,66,92,90,63,84,88,68,45,32,78,56,99,89,43,79,38,59,65,44,80,39,85,63,45,100,83,33,29,33,33,41,22,50,97,54,38,29,42,34,38,30,56,24,77,93,74,52,46,75,83,84,73,52,100,52,85,89,54,82,77,95,75,86,82,88,87,131

Radius of gyration: 16.11 Å; Cα contacts (8 Å, |Δi|>4): 118; chains: 1; bounding box: 37×30×41 Å

Organism: Geospiza parvula (NCBI:txid87175)